Protein AF-A0A432KAU5-F1 (afdb_monomer_lite)

Radius of gyration: 16.84 Å; chains: 1; bounding box: 46×28×42 Å

Structure (mmCIF, N/CA/C/O backbone):
data_AF-A0A432KAU5-F1
#
_entry.id   AF-A0A432KAU5-F1
#
loop_
_atom_site.group_PDB
_atom_site.id
_atom_site.type_symbol
_atom_site.label_atom_id
_atom_site.label_alt_id
_atom_site.label_comp_id
_atom_site.label_asym_id
_atom_site.label_entity_id
_atom_site.label_seq_id
_atom_site.pdbx_PDB_ins_code
_atom_site.Cartn_x
_atom_site.Cartn_y
_atom_site.Cartn_z
_atom_site.occupancy
_atom_site.B_iso_or_equiv
_atom_site.auth_seq_id
_atom_site.auth_comp_id
_atom_site.auth_asym_id
_atom_site.auth_atom_id
_atom_site.pdbx_PDB_model_num
ATOM 1 N N . GLY A 1 1 ? 4.162 1.514 -12.758 1.00 48.34 1 GLY A N 1
ATOM 2 C CA . GLY A 1 1 ? 5.444 0.801 -12.597 1.00 48.34 1 GLY A CA 1
ATOM 3 C C . GLY A 1 1 ? 6.076 1.214 -11.274 1.00 48.34 1 GLY A C 1
ATOM 4 O O . GLY A 1 1 ? 5.628 2.191 -10.714 1.00 48.34 1 GLY A O 1
ATOM 5 N N . ILE A 1 2 ? 7.067 0.547 -10.677 1.00 51.31 2 ILE A N 1
ATOM 6 C CA . ILE A 1 2 ? 8.335 0.307 -11.366 1.00 51.31 2 ILE A CA 1
ATOM 7 C C . ILE A 1 2 ? 8.213 -0.719 -12.474 1.00 51.31 2 ILE A C 1
ATOM 9 O O . ILE A 1 2 ? 7.961 -1.903 -12.286 1.00 51.31 2 ILE A O 1
ATOM 13 N N . ALA A 1 3 ? 8.259 -0.162 -13.664 1.00 55.03 3 ALA A N 1
ATOM 14 C CA . ALA A 1 3 ? 8.194 -0.870 -14.905 1.00 55.03 3 ALA A CA 1
ATOM 15 C C . ALA A 1 3 ? 9.624 -1.302 -15.174 1.00 55.03 3 ALA A C 1
ATOM 17 O O . ALA A 1 3 ? 10.434 -0.495 -15.622 1.00 55.03 3 ALA A O 1
ATOM 18 N N . PHE A 1 4 ? 9.975 -2.535 -14.831 1.00 66.75 4 PHE A N 1
ATOM 19 C CA . PHE A 1 4 ? 11.165 -3.069 -15.460 1.00 66.75 4 PHE A CA 1
ATOM 20 C C . PHE A 1 4 ? 10.850 -3.190 -16.954 1.00 66.75 4 PHE A C 1
ATOM 22 O O . PHE A 1 4 ? 9.992 -3.979 -17.346 1.00 66.75 4 PHE A O 1
ATOM 29 N N . ALA A 1 5 ? 11.498 -2.354 -17.757 1.00 76.19 5 ALA A N 1
ATOM 30 C CA . ALA A 1 5 ? 11.432 -2.398 -19.205 1.00 76.19 5 ALA A CA 1
ATOM 31 C C . ALA A 1 5 ? 12.792 -2.892 -19.721 1.00 76.19 5 ALA A C 1
ATOM 33 O O . ALA A 1 5 ? 13.823 -2.337 -19.328 1.00 76.19 5 ALA A O 1
ATOM 34 N N . PRO A 1 6 ? 12.827 -3.933 -20.565 1.00 77.19 6 PRO A N 1
ATOM 35 C CA . PRO A 1 6 ? 14.064 -4.387 -21.187 1.00 77.19 6 PRO A CA 1
ATOM 36 C C . PRO A 1 6 ? 14.605 -3.300 -22.125 1.00 77.19 6 PRO A C 1
ATOM 38 O O . PRO A 1 6 ? 13.837 -2.510 -22.672 1.00 77.19 6 PRO A O 1
ATOM 41 N N . GLY A 1 7 ? 15.917 -3.264 -22.351 1.00 79.00 7 GLY A N 1
ATOM 42 C CA . GLY A 1 7 ? 16.472 -2.307 -23.317 1.00 79.00 7 GLY A CA 1
ATOM 43 C C . GLY A 1 7 ? 17.990 -2.276 -23.441 1.00 79.00 7 GLY A C 1
ATOM 44 O O . GLY A 1 7 ? 18.495 -1.802 -24.451 1.00 79.00 7 GLY A O 1
ATOM 45 N N . LEU A 1 8 ? 18.721 -2.792 -22.451 1.00 78.44 8 LEU A N 1
ATOM 46 C CA . LEU A 1 8 ? 20.178 -2.876 -22.503 1.00 78.44 8 LEU A CA 1
ATOM 47 C C . LEU A 1 8 ? 20.618 -4.279 -22.892 1.00 78.44 8 LEU A C 1
ATOM 49 O O . LEU A 1 8 ? 20.239 -5.250 -22.237 1.00 78.44 8 LEU A O 1
ATOM 53 N N . ASP A 1 9 ? 21.457 -4.355 -23.920 1.00 87.06 9 ASP A N 1
ATOM 54 C CA . ASP A 1 9 ? 22.217 -5.561 -24.204 1.00 87.06 9 ASP A CA 1
ATOM 55 C C . ASP A 1 9 ? 23.433 -5.588 -23.271 1.00 87.06 9 ASP A C 1
ATOM 57 O O . ASP A 1 9 ? 24.240 -4.653 -23.241 1.00 87.06 9 ASP A O 1
ATOM 61 N N . LEU A 1 10 ? 23.505 -6.609 -22.420 1.00 91.44 10 LEU A N 1
ATOM 62 C CA . LEU A 1 10 ? 24.472 -6.678 -21.329 1.00 91.44 10 LEU A CA 1
ATOM 63 C C . LEU A 1 10 ? 25.550 -7.716 -21.666 1.00 91.44 10 LEU A C 1
ATOM 65 O O . LEU A 1 10 ? 25.256 -8.912 -21.637 1.00 91.44 10 LEU A O 1
ATOM 69 N N . PRO A 1 11 ? 26.808 -7.306 -21.927 1.00 87.62 11 PRO A N 1
ATOM 70 C CA . PRO A 1 11 ? 27.882 -8.248 -22.248 1.00 87.62 11 PRO A CA 1
ATOM 71 C C . PRO A 1 11 ? 28.275 -9.117 -21.045 1.00 87.62 11 PRO A C 1
ATOM 73 O O . PRO A 1 11 ? 28.795 -10.218 -21.218 1.00 87.62 11 PRO A O 1
ATOM 76 N N . THR A 1 12 ? 28.010 -8.647 -19.821 1.00 91.50 12 THR A N 1
ATOM 77 C CA . THR A 1 12 ? 28.086 -9.436 -18.588 1.00 91.50 12 THR A CA 1
ATOM 78 C C . THR A 1 12 ? 26.966 -9.042 -17.614 1.00 91.50 12 THR A C 1
ATOM 80 O O . THR A 1 12 ? 26.468 -7.914 -17.666 1.00 91.50 12 THR A O 1
ATOM 83 N N . PRO A 1 13 ? 26.543 -9.945 -16.707 1.00 91.75 13 PRO A N 1
ATOM 84 C CA . PRO A 1 13 ? 25.450 -9.660 -15.778 1.00 91.75 13 PRO A CA 1
ATOM 85 C C . PRO A 1 13 ? 25.785 -8.602 -14.717 1.00 91.75 13 PRO A C 1
ATOM 87 O O . PRO A 1 13 ? 26.869 -8.607 -14.131 1.00 91.75 13 PRO A O 1
ATOM 90 N N . VAL A 1 14 ? 24.794 -7.770 -14.383 1.00 90.25 14 VAL A N 1
ATOM 91 C CA . VAL A 1 14 ? 24.843 -6.812 -13.265 1.00 90.25 14 VAL A CA 1
ATOM 92 C C . VAL A 1 14 ? 24.210 -7.426 -12.012 1.00 90.25 14 VAL A C 1
ATOM 94 O O . VAL A 1 14 ? 23.173 -8.085 -12.089 1.00 90.25 14 VAL A O 1
ATOM 97 N N . ARG A 1 15 ? 24.817 -7.197 -10.838 1.00 92.75 15 ARG A N 1
ATOM 98 C CA . ARG A 1 15 ? 24.302 -7.659 -9.540 1.00 92.75 15 ARG A CA 1
ATOM 99 C C . ARG A 1 15 ? 23.803 -6.492 -8.691 1.00 92.75 15 ARG A C 1
ATOM 101 O O . ARG A 1 15 ? 24.565 -5.586 -8.376 1.00 92.75 15 ARG A O 1
ATOM 108 N N . TYR A 1 16 ? 22.562 -6.606 -8.230 1.00 86.44 16 TYR A N 1
ATOM 109 C CA . TYR A 1 16 ? 21.962 -5.734 -7.221 1.00 86.44 16 TYR A CA 1
ATOM 110 C C . TYR A 1 16 ? 21.884 -6.469 -5.877 1.00 86.44 16 TYR A C 1
ATOM 112 O O . TYR A 1 16 ? 21.707 -7.690 -5.842 1.00 86.44 16 TYR A O 1
ATOM 120 N N . ARG A 1 17 ? 22.008 -5.745 -4.762 1.00 86.00 17 ARG A N 1
ATOM 121 C CA . ARG A 1 17 ? 21.773 -6.267 -3.409 1.00 86.00 17 ARG A CA 1
ATOM 122 C C . ARG A 1 17 ? 20.865 -5.306 -2.658 1.00 86.00 17 ARG A C 1
ATOM 124 O O . ARG A 1 17 ? 21.113 -4.108 -2.661 1.00 86.00 17 ARG A O 1
ATOM 131 N N . PHE A 1 18 ? 19.854 -5.863 -2.010 1.00 79.00 18 PHE A N 1
ATOM 132 C CA . PHE A 1 18 ? 18.965 -5.161 -1.098 1.00 79.00 18 PHE A CA 1
ATOM 133 C C . PHE A 1 18 ? 19.270 -5.651 0.318 1.00 79.00 18 PHE A C 1
ATOM 135 O O . PHE A 1 18 ? 19.391 -6.858 0.526 1.00 79.00 18 PHE A O 1
ATOM 142 N N . ASP A 1 19 ? 19.409 -4.728 1.261 1.00 76.38 19 ASP A N 1
ATOM 143 C CA . ASP A 1 19 ? 19.504 -5.000 2.695 1.00 76.38 19 ASP A CA 1
ATOM 144 C C . ASP A 1 19 ? 18.437 -4.136 3.372 1.00 76.38 19 ASP A C 1
ATOM 146 O O . ASP A 1 19 ? 18.496 -2.909 3.305 1.00 76.38 19 ASP A O 1
ATOM 150 N N . VAL A 1 20 ? 17.384 -4.773 3.881 1.00 71.81 20 VAL A N 1
ATOM 151 C CA . VAL A 1 20 ? 16.155 -4.104 4.324 1.00 71.81 20 VAL A CA 1
ATOM 152 C C . VAL A 1 20 ? 15.855 -4.549 5.749 1.00 71.81 20 VAL A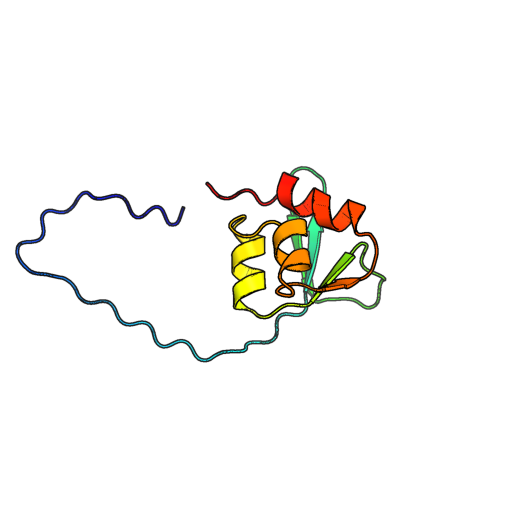 C 1
ATOM 154 O O . VAL A 1 20 ? 15.405 -5.672 5.969 1.00 71.81 20 VAL A O 1
ATOM 157 N N . SER A 1 21 ? 16.082 -3.670 6.724 1.00 61.38 21 SER A N 1
ATOM 158 C CA . SER A 1 21 ? 15.753 -3.904 8.132 1.00 61.38 21 SER A CA 1
ATOM 159 C C . SER A 1 21 ? 14.344 -3.385 8.453 1.00 61.38 21 SER A C 1
ATOM 161 O O . SER A 1 21 ? 14.103 -2.187 8.572 1.00 61.38 21 SER A O 1
ATOM 163 N N . SER A 1 22 ? 13.394 -4.317 8.566 1.00 62.06 22 SER A N 1
ATOM 164 C CA . SER A 1 22 ? 11.985 -4.087 8.935 1.00 62.06 22 SER A CA 1
ATOM 165 C C . SER A 1 22 ? 11.681 -4.616 10.352 1.00 62.06 22 SER A C 1
ATOM 167 O O . SER A 1 22 ? 12.391 -5.533 10.779 1.00 62.06 22 SER A O 1
ATOM 169 N N . PRO A 1 23 ? 10.609 -4.149 11.035 1.00 70.94 23 PRO A N 1
ATOM 170 C CA . PRO A 1 23 ? 9.597 -3.200 10.558 1.00 70.94 23 PRO A CA 1
ATOM 171 C C . PRO A 1 23 ? 9.843 -1.760 11.029 1.00 70.94 23 PRO A C 1
ATOM 173 O O . PRO A 1 23 ? 10.059 -1.508 12.212 1.00 70.94 23 PRO A O 1
ATOM 176 N N . VAL A 1 24 ? 9.725 -0.807 10.099 1.00 74.69 24 VAL A N 1
ATOM 177 C CA . VAL A 1 24 ? 9.450 0.596 10.438 1.00 74.69 24 VAL A CA 1
ATOM 178 C C . VAL A 1 24 ? 7.944 0.698 10.653 1.00 74.69 24 VAL A C 1
ATOM 180 O O . VAL A 1 24 ? 7.170 0.361 9.753 1.00 74.69 24 VAL A O 1
ATOM 183 N N . ALA A 1 25 ? 7.530 1.104 11.852 1.00 78.25 25 ALA A N 1
ATOM 184 C CA . ALA A 1 25 ? 6.125 1.351 12.139 1.00 78.25 25 ALA A CA 1
ATOM 185 C C . ALA A 1 25 ? 5.646 2.549 11.310 1.00 78.25 25 ALA A C 1
ATOM 187 O O . ALA A 1 25 ? 6.251 3.619 11.361 1.00 78.25 25 ALA A O 1
ATOM 188 N N . VAL A 1 26 ? 4.569 2.348 10.553 1.00 81.88 26 VAL A N 1
ATOM 189 C CA . VAL A 1 26 ? 3.872 3.405 9.817 1.00 81.88 26 VAL A CA 1
ATOM 190 C C . VAL A 1 26 ? 2.549 3.634 10.534 1.00 81.88 26 VAL A C 1
ATOM 192 O O . VAL A 1 26 ? 1.786 2.691 10.737 1.00 81.88 26 VAL A O 1
ATOM 195 N N . CYS A 1 27 ? 2.324 4.868 10.968 1.00 86.81 27 CYS A N 1
ATOM 196 C CA . CYS A 1 27 ? 1.100 5.311 11.622 1.00 86.81 27 CYS A CA 1
ATOM 197 C C . CYS A 1 27 ? 0.800 6.709 11.089 1.00 86.81 27 CYS A C 1
ATOM 199 O O . CYS A 1 27 ? 1.384 7.696 11.541 1.00 86.81 27 CYS A O 1
ATOM 201 N N . GLU A 1 28 ? -0.017 6.753 10.050 1.00 90.62 28 GLU A N 1
ATOM 202 C CA . GLU A 1 28 ? -0.337 7.960 9.304 1.00 90.62 28 GLU A CA 1
ATOM 203 C C . GLU A 1 28 ? -1.792 7.915 8.849 1.00 90.62 28 GLU A C 1
ATOM 205 O O . GLU A 1 28 ? -2.346 6.833 8.631 1.00 90.62 28 GLU A O 1
ATOM 210 N N . ASP A 1 29 ? -2.373 9.093 8.664 1.00 93.88 29 ASP A N 1
ATOM 211 C CA . ASP A 1 29 ? -3.695 9.235 8.075 1.00 93.88 29 ASP A CA 1
ATOM 212 C C . ASP A 1 29 ? -3.528 9.567 6.594 1.00 93.88 29 ASP A C 1
ATOM 214 O O . ASP A 1 29 ? -2.795 10.485 6.215 1.00 93.88 29 ASP A O 1
ATOM 218 N N . LEU A 1 30 ? -4.209 8.802 5.744 1.00 93.38 30 LEU A N 1
ATOM 219 C CA . LEU A 1 30 ? -4.255 9.036 4.309 1.00 93.38 30 LEU A CA 1
ATOM 220 C C . LEU A 1 30 ? -5.599 9.664 3.954 1.00 93.38 30 LEU A C 1
ATOM 222 O O . LEU A 1 30 ? -6.624 8.985 3.906 1.00 93.38 30 LEU A O 1
ATOM 226 N N . VAL A 1 31 ? -5.582 10.961 3.674 1.00 94.31 31 VAL A N 1
ATOM 227 C CA . VAL A 1 31 ? -6.782 11.721 3.327 1.00 94.31 31 VAL A CA 1
ATOM 228 C C . VAL A 1 31 ? -6.886 11.807 1.812 1.00 94.31 31 VAL A C 1
ATOM 2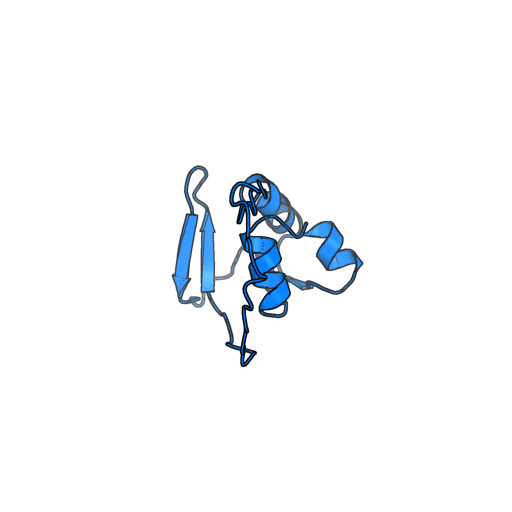30 O O . VAL A 1 31 ? -5.966 12.294 1.159 1.00 94.31 31 VAL A O 1
ATOM 233 N N . VAL A 1 32 ? -8.007 11.347 1.258 1.00 93.38 32 VAL A N 1
ATOM 234 C CA . VAL A 1 32 ? -8.330 11.430 -0.173 1.00 93.38 32 VAL A CA 1
ATOM 235 C C . VAL A 1 32 ? -9.456 12.444 -0.355 1.00 93.38 32 VAL A C 1
ATOM 237 O O . VAL A 1 32 ? -10.515 12.295 0.249 1.00 93.38 32 VAL A O 1
ATOM 240 N N . ASP A 1 33 ? -9.252 13.461 -1.190 1.00 90.69 33 ASP A N 1
ATOM 241 C CA . ASP A 1 33 ? -10.227 14.533 -1.458 1.00 90.69 33 ASP A CA 1
ATOM 242 C C . ASP A 1 33 ? -10.842 14.452 -2.867 1.00 90.69 33 ASP A C 1
ATOM 244 O O . ASP A 1 33 ? -11.414 15.409 -3.385 1.00 90.69 33 ASP A O 1
ATOM 248 N N . GLY A 1 34 ? -10.805 13.258 -3.459 1.00 83.44 34 GLY A N 1
ATOM 249 C CA . GLY A 1 34 ? -11.424 12.940 -4.741 1.00 83.44 34 GLY A CA 1
ATOM 250 C C . GLY A 1 34 ? -10.400 12.829 -5.860 1.00 83.44 34 GLY A C 1
ATOM 251 O O . GLY A 1 34 ? -10.245 11.738 -6.416 1.00 83.44 34 GLY A O 1
ATOM 252 N N . ASP A 1 35 ? -9.712 13.924 -6.187 1.00 86.38 35 ASP A N 1
ATOM 253 C CA . ASP A 1 35 ? -8.689 13.971 -7.238 1.00 86.38 35 ASP A CA 1
ATOM 254 C C . ASP A 1 35 ? -7.249 13.959 -6.703 1.00 86.38 35 ASP A C 1
ATOM 256 O O . ASP A 1 35 ? -6.331 13.614 -7.456 1.00 86.38 35 ASP A O 1
ATOM 260 N N . ALA A 1 36 ? -7.044 14.233 -5.413 1.00 89.25 36 ALA A N 1
ATOM 261 C CA . ALA A 1 36 ? -5.753 14.130 -4.757 1.00 89.25 36 ALA A CA 1
ATOM 262 C C . ALA A 1 36 ? -5.807 13.275 -3.479 1.00 89.25 36 ALA A C 1
ATOM 264 O O . ALA A 1 36 ? -6.840 12.770 -3.032 1.00 89.25 36 ALA A O 1
ATOM 265 N N . HIS A 1 37 ? -4.620 13.045 -2.923 1.00 93.19 37 HIS A N 1
ATOM 266 C CA . HIS A 1 37 ? -4.463 12.496 -1.589 1.00 93.19 37 HIS A CA 1
ATOM 267 C C . HIS A 1 37 ? -3.297 13.178 -0.883 1.00 93.19 37 HIS A C 1
ATOM 269 O O . HIS A 1 37 ? -2.353 13.652 -1.523 1.00 93.19 37 HIS A O 1
ATOM 275 N N . LYS A 1 38 ? -3.345 13.182 0.444 1.00 92.62 38 LYS A N 1
ATOM 276 C CA . LYS A 1 38 ? -2.265 13.635 1.315 1.00 92.62 38 LYS A CA 1
ATOM 277 C C . LYS A 1 38 ? -2.077 12.646 2.455 1.00 92.62 38 LYS A C 1
ATOM 279 O O . LYS A 1 38 ? -3.041 12.058 2.939 1.00 92.62 38 LYS A O 1
ATOM 284 N N . THR A 1 39 ? -0.831 12.493 2.874 1.00 91.88 39 THR A N 1
ATOM 285 C CA . THR A 1 39 ? -0.473 11.735 4.068 1.00 91.88 39 THR A CA 1
ATOM 286 C C . THR A 1 39 ? -0.154 12.715 5.183 1.00 91.88 39 THR A C 1
ATOM 288 O O . THR A 1 39 ? 0.644 13.636 4.993 1.00 91.88 39 THR A O 1
ATOM 291 N N . GLU A 1 40 ? -0.763 12.512 6.341 1.00 91.44 40 GLU A N 1
ATOM 292 C CA . GLU A 1 40 ? -0.579 13.336 7.530 1.00 91.44 40 GLU A CA 1
ATOM 293 C C . GLU A 1 40 ? -0.192 12.448 8.717 1.00 91.44 40 GLU A C 1
ATOM 295 O O . GLU A 1 40 ? -0.432 11.241 8.714 1.00 91.44 40 GLU A O 1
ATOM 300 N N . ALA A 1 41 ? 0.446 13.024 9.739 1.00 85.12 41 ALA A N 1
ATOM 301 C CA . ALA A 1 41 ? 0.672 12.283 10.977 1.00 85.12 41 ALA A CA 1
ATOM 302 C C . ALA A 1 41 ? -0.686 11.907 11.580 1.00 85.12 41 ALA A C 1
ATOM 304 O O . ALA A 1 41 ? -1.553 12.779 11.658 1.00 85.12 41 ALA A O 1
ATOM 305 N N . SER A 1 42 ? -0.848 10.649 12.012 1.00 80.62 42 SER A N 1
ATOM 306 C CA . SER A 1 42 ? -2.123 10.215 12.584 1.00 80.62 42 SER A CA 1
ATOM 307 C C . SER A 1 42 ? -2.542 11.123 13.727 1.00 80.62 42 SER A C 1
ATOM 309 O O . SER A 1 42 ? -1.745 11.412 14.629 1.00 80.62 42 SER A O 1
ATOM 311 N N . ASN A 1 43 ? -3.785 11.582 13.674 1.00 78.69 43 ASN A N 1
ATOM 312 C CA . ASN A 1 43 ? -4.358 12.412 14.719 1.00 78.69 43 ASN A CA 1
ATOM 313 C C . ASN A 1 43 ? -5.238 11.553 15.658 1.00 78.69 43 ASN A C 1
ATOM 315 O O . ASN A 1 43 ? -5.151 10.326 15.670 1.00 78.69 43 ASN A O 1
ATOM 319 N N . THR A 1 44 ? -6.007 12.189 16.544 1.00 78.25 44 THR A N 1
ATOM 320 C CA . THR A 1 44 ? -6.911 11.489 17.479 1.00 78.25 44 THR A CA 1
ATOM 321 C C . THR A 1 44 ? -8.355 11.405 16.981 1.00 78.25 44 THR A C 1
ATOM 323 O O . THR A 1 44 ? -9.227 11.002 17.747 1.00 78.25 44 THR A O 1
ATOM 326 N N . GLU A 1 45 ? -8.633 11.874 15.768 1.00 82.88 45 GLU A N 1
ATOM 327 C CA . GLU A 1 45 ? -9.953 11.798 15.146 1.00 82.88 45 GLU A CA 1
ATOM 328 C C . GLU A 1 45 ? -10.207 10.377 14.629 1.00 82.88 45 GLU A C 1
ATOM 330 O O . GLU A 1 45 ? -9.284 9.634 14.291 1.00 82.88 45 GLU A O 1
ATOM 335 N N . ASP A 1 46 ? -11.479 9.981 14.595 1.00 84.88 46 ASP A N 1
ATOM 336 C CA . ASP A 1 46 ? -11.858 8.662 14.100 1.00 84.88 46 ASP A CA 1
ATOM 337 C C . ASP A 1 46 ? -11.682 8.607 12.576 1.00 84.88 46 ASP A C 1
ATOM 339 O O . ASP A 1 46 ? -12.353 9.325 11.832 1.00 84.88 46 ASP A O 1
ATOM 343 N N . ALA A 1 47 ? -10.804 7.722 12.102 1.00 92.44 47 ALA A N 1
ATOM 344 C CA . ALA A 1 47 ? -10.661 7.440 10.678 1.00 92.44 47 ALA A CA 1
ATOM 345 C C . ALA A 1 47 ? -11.896 6.699 10.128 1.00 92.44 47 ALA A C 1
ATOM 347 O O . ALA A 1 47 ? -12.435 5.795 10.773 1.00 92.44 47 ALA A O 1
ATOM 348 N N . ASP A 1 48 ? -12.297 7.006 8.888 1.00 94.62 48 ASP A N 1
ATOM 349 C CA . ASP A 1 48 ? -13.390 6.302 8.191 1.00 94.62 48 ASP A CA 1
ATOM 350 C C . ASP A 1 48 ? -13.129 4.789 8.059 1.00 94.62 48 ASP A C 1
ATOM 352 O O . ASP A 1 48 ? -14.058 3.973 8.100 1.00 94.62 48 ASP A O 1
ATOM 356 N N . ALA A 1 49 ? -11.860 4.410 7.887 1.00 95.81 49 ALA A N 1
ATOM 357 C CA . ALA A 1 49 ? -11.391 3.034 7.924 1.00 95.81 49 ALA A CA 1
ATOM 358 C C . ALA A 1 49 ? -9.922 2.969 8.365 1.00 95.81 49 ALA A C 1
ATOM 360 O O . ALA A 1 49 ? -9.076 3.687 7.833 1.00 95.81 49 ALA A O 1
ATOM 361 N N . THR A 1 50 ? -9.606 2.045 9.272 1.00 96.06 50 THR A N 1
ATOM 362 C CA . THR A 1 50 ? -8.234 1.807 9.742 1.00 96.06 50 THR A CA 1
ATOM 363 C C . THR A 1 50 ? -7.710 0.491 9.187 1.00 96.06 50 THR A C 1
ATOM 365 O O . THR A 1 50 ? -8.256 -0.581 9.460 1.00 96.06 50 THR A O 1
ATOM 368 N N . PHE A 1 51 ? -6.612 0.566 8.435 1.00 96.00 51 PHE A N 1
ATOM 369 C CA . PHE A 1 51 ? -5.939 -0.576 7.824 1.00 96.00 51 PHE A CA 1
ATOM 370 C C . PHE A 1 51 ? -4.814 -1.075 8.735 1.00 96.00 51 PHE A C 1
ATOM 372 O O . PHE A 1 51 ? -3.776 -0.432 8.860 1.00 96.00 51 PHE A O 1
ATOM 379 N N . ARG A 1 52 ? -4.978 -2.251 9.347 1.00 95.19 52 ARG A N 1
ATOM 380 C CA . ARG A 1 52 ? -3.918 -2.889 10.144 1.00 95.19 52 ARG A CA 1
ATOM 381 C C . ARG A 1 52 ? -3.250 -3.998 9.342 1.00 95.19 52 ARG A C 1
ATOM 383 O O . ARG A 1 52 ? -3.870 -5.022 9.046 1.00 95.19 52 ARG A O 1
ATOM 390 N N . 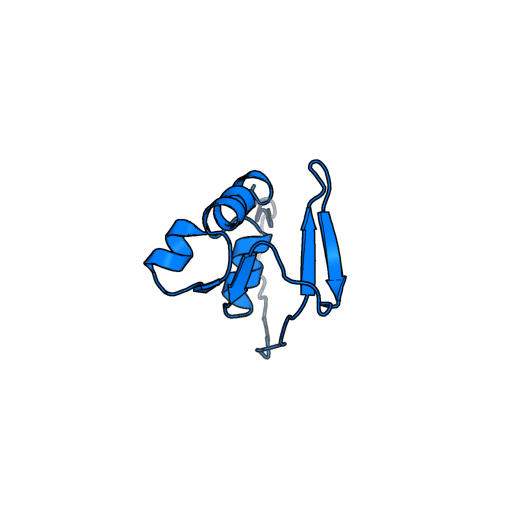CYS A 1 53 ? -1.984 -3.797 8.991 1.00 93.19 53 CYS A N 1
ATOM 391 C CA . CYS A 1 53 ? -1.174 -4.755 8.241 1.00 93.19 53 CYS A CA 1
ATOM 392 C C . CYS A 1 53 ? 0.329 -4.523 8.481 1.00 93.19 53 CYS A C 1
ATOM 394 O O . CYS A 1 53 ? 0.718 -3.561 9.140 1.00 93.19 53 CYS A O 1
ATOM 396 N N . ASP A 1 54 ? 1.180 -5.418 7.975 1.00 91.12 54 ASP A N 1
ATOM 397 C CA . ASP A 1 54 ? 2.628 -5.198 7.965 1.00 91.12 54 ASP A CA 1
ATOM 398 C C . ASP A 1 54 ? 3.049 -4.147 6.917 1.00 91.12 54 ASP A C 1
ATOM 400 O O . ASP A 1 54 ? 2.311 -3.843 5.975 1.00 91.12 54 ASP A O 1
ATOM 404 N N . THR A 1 55 ? 4.270 -3.617 7.051 1.00 89.00 55 THR A N 1
ATOM 405 C CA . THR A 1 55 ? 4.831 -2.605 6.137 1.00 89.00 55 THR A CA 1
ATOM 406 C C . THR A 1 55 ? 4.812 -3.060 4.670 1.00 89.00 55 THR A C 1
ATOM 408 O O . THR A 1 55 ? 4.643 -2.243 3.768 1.00 89.00 55 THR A O 1
ATOM 411 N N . GLY A 1 56 ? 4.967 -4.360 4.400 1.00 89.50 56 GLY A N 1
ATOM 412 C CA . GLY A 1 56 ? 4.946 -4.904 3.044 1.00 89.50 56 GLY A CA 1
ATOM 413 C C . GLY A 1 56 ? 3.555 -4.831 2.416 1.00 89.50 56 GLY A C 1
ATOM 414 O O . GLY A 1 56 ? 3.412 -4.360 1.288 1.00 89.50 56 GLY A O 1
ATOM 415 N N . ASN A 1 57 ? 2.522 -5.249 3.146 1.00 92.50 57 ASN A N 1
ATOM 416 C CA . ASN A 1 57 ? 1.134 -5.166 2.695 1.00 92.50 57 ASN A CA 1
ATOM 417 C C . ASN A 1 57 ? 0.676 -3.710 2.548 1.00 92.50 57 ASN A C 1
ATOM 419 O O . ASN A 1 57 ? -0.005 -3.408 1.569 1.00 92.50 57 ASN A O 1
ATOM 423 N N . TYR A 1 58 ? 1.116 -2.810 3.434 1.00 91.94 58 TYR A N 1
ATOM 424 C CA . TYR A 1 58 ? 0.916 -1.366 3.282 1.00 91.94 58 TYR A CA 1
ATOM 425 C C . TYR A 1 58 ? 1.482 -0.859 1.945 1.00 91.94 58 TYR A C 1
ATOM 427 O O . TYR A 1 58 ? 0.750 -0.272 1.149 1.00 91.94 58 TYR A O 1
ATOM 435 N N . LEU A 1 59 ? 2.747 -1.167 1.624 1.00 90.38 59 LEU A N 1
ATOM 436 C CA . LEU A 1 59 ? 3.350 -0.759 0.348 1.00 90.38 59 LEU A CA 1
ATOM 437 C C . LEU A 1 59 ? 2.590 -1.345 -0.849 1.00 90.38 59 LEU A C 1
ATOM 439 O O . LEU A 1 59 ? 2.355 -0.659 -1.844 1.00 90.38 59 LEU A O 1
ATOM 443 N N . LEU A 1 60 ? 2.181 -2.614 -0.777 1.00 92.44 60 LEU A N 1
ATOM 444 C CA . LEU A 1 60 ? 1.417 -3.234 -1.856 1.00 92.44 60 LEU A CA 1
ATOM 445 C C . LEU A 1 60 ? 0.047 -2.570 -2.058 1.00 92.44 60 LEU A C 1
ATOM 447 O O . LEU A 1 60 ? -0.362 -2.422 -3.210 1.00 92.44 60 LEU A O 1
ATOM 451 N N . LEU A 1 61 ? -0.637 -2.160 -0.985 1.00 93.12 61 LEU A N 1
ATOM 452 C CA . LEU A 1 61 ? -1.886 -1.395 -1.057 1.00 93.12 61 LEU A CA 1
ATOM 453 C C . LEU A 1 61 ? -1.647 -0.033 -1.714 1.00 93.12 61 LEU A C 1
ATOM 455 O O . LEU A 1 61 ? -2.263 0.255 -2.736 1.00 93.12 61 LEU A O 1
ATOM 459 N N . MET A 1 62 ? -0.691 0.749 -1.205 1.00 91.62 62 MET A N 1
ATOM 460 C CA . MET A 1 62 ? -0.380 2.094 -1.711 1.00 91.62 62 MET A CA 1
ATOM 461 C C . MET A 1 62 ? 0.048 2.103 -3.183 1.00 91.62 62 MET A C 1
ATOM 463 O O . MET A 1 62 ? -0.243 3.042 -3.916 1.00 91.62 62 MET A O 1
ATOM 467 N N . PHE A 1 63 ? 0.699 1.042 -3.664 1.00 91.25 63 PHE A N 1
ATOM 468 C CA . PHE A 1 63 ? 1.045 0.910 -5.082 1.00 91.25 63 PHE A CA 1
ATOM 469 C C . PHE A 1 63 ? -0.030 0.209 -5.929 1.00 91.25 63 PHE A C 1
ATOM 471 O O . PHE A 1 63 ? 0.243 -0.159 -7.076 1.00 91.25 63 PHE A O 1
ATOM 478 N N . GLY A 1 64 ? -1.223 -0.023 -5.375 1.00 92.06 64 GLY A N 1
ATOM 479 C CA . GLY A 1 64 ? -2.355 -0.648 -6.058 1.00 92.06 64 GLY A CA 1
ATOM 480 C C . GLY A 1 64 ? -2.098 -2.084 -6.522 1.00 92.06 64 GLY A C 1
ATOM 481 O O . GLY A 1 64 ? -2.705 -2.556 -7.484 1.00 92.06 64 GLY A O 1
ATOM 482 N N . ARG A 1 65 ? -1.173 -2.785 -5.856 1.00 92.50 65 ARG A N 1
ATOM 483 C CA . ARG A 1 65 ? -0.784 -4.183 -6.117 1.00 92.50 65 ARG A CA 1
ATOM 484 C C . ARG A 1 65 ? -1.458 -5.179 -5.174 1.00 92.50 65 ARG A C 1
ATOM 486 O O . ARG A 1 65 ? -1.303 -6.387 -5.354 1.00 92.50 65 ARG A O 1
ATOM 493 N N . LEU A 1 66 ? -2.206 -4.694 -4.187 1.00 94.38 66 LEU A N 1
ATOM 494 C CA . LEU A 1 66 ? -3.020 -5.498 -3.284 1.00 94.38 66 LEU A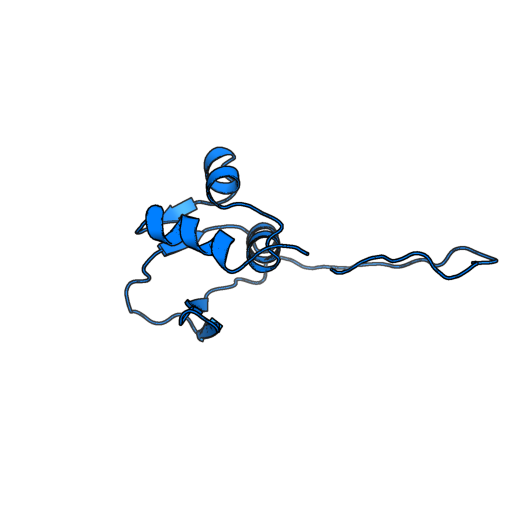 CA 1
ATOM 495 C C . LEU A 1 66 ? -4.438 -4.918 -3.218 1.00 94.38 66 LEU A C 1
ATOM 497 O O . LEU A 1 66 ? -4.618 -3.719 -3.040 1.00 94.38 66 LEU A O 1
ATOM 501 N N . GLN A 1 67 ? -5.438 -5.779 -3.407 1.00 95.44 67 GLN A N 1
ATOM 502 C CA . GLN A 1 67 ? -6.857 -5.421 -3.318 1.00 95.44 67 GLN A CA 1
ATOM 503 C C . GLN A 1 67 ? -7.357 -5.657 -1.892 1.00 95.44 67 GLN A C 1
ATOM 505 O O . GLN A 1 67 ? -6.996 -6.671 -1.287 1.00 95.44 67 GLN A O 1
ATOM 510 N N . VAL A 1 68 ? -8.187 -4.757 -1.374 1.00 96.38 68 VAL A N 1
ATOM 511 C CA . VAL A 1 68 ? -8.610 -4.723 0.029 1.00 96.38 68 VAL A CA 1
ATOM 512 C C . VAL A 1 68 ? -9.418 -5.960 0.402 1.00 96.38 68 VAL A C 1
ATOM 514 O O . VAL A 1 68 ? -9.032 -6.664 1.335 1.00 96.38 68 VAL A O 1
ATOM 517 N N . GLU A 1 69 ? -10.463 -6.323 -0.350 1.00 95.94 69 GLU A N 1
ATOM 518 C CA . GLU A 1 69 ? -11.260 -7.516 -0.024 1.00 95.94 69 GLU A CA 1
ATOM 519 C C . GLU A 1 69 ? -10.426 -8.791 -0.072 1.00 95.94 69 GLU A C 1
ATOM 521 O O . GLU A 1 69 ? -10.578 -9.684 0.763 1.00 95.94 69 GLU A O 1
ATOM 526 N N . ARG A 1 70 ? -9.504 -8.862 -1.036 1.00 95.25 70 ARG A N 1
ATOM 527 C CA . ARG A 1 70 ? -8.595 -9.995 -1.179 1.00 95.25 70 ARG A CA 1
ATOM 528 C C . ARG A 1 70 ? -7.638 -10.081 0.010 1.00 95.25 70 ARG A C 1
ATOM 530 O O . ARG A 1 70 ? -7.393 -11.172 0.516 1.00 95.25 70 ARG A O 1
ATOM 537 N N . ALA A 1 71 ? -7.087 -8.954 0.451 1.00 96.12 71 ALA A N 1
ATOM 538 C CA . ALA A 1 71 ? -6.175 -8.903 1.586 1.00 96.12 71 ALA A CA 1
ATOM 539 C C . ALA A 1 71 ? -6.866 -9.315 2.893 1.00 96.12 71 ALA A C 1
ATOM 541 O O . ALA A 1 71 ? -6.288 -10.092 3.654 1.00 96.12 71 ALA A O 1
ATOM 542 N N . VAL A 1 72 ? -8.108 -8.866 3.107 1.00 97.38 72 VAL A N 1
ATOM 543 C CA . VAL A 1 72 ? -8.929 -9.254 4.264 1.00 97.38 72 VAL A CA 1
ATOM 544 C C . VAL A 1 72 ? -9.246 -10.747 4.239 1.00 97.38 72 VAL A C 1
ATOM 546 O O . VAL A 1 72 ? -8.983 -11.446 5.215 1.00 97.38 72 VAL A O 1
ATOM 549 N N . ALA A 1 73 ? -9.733 -11.272 3.111 1.00 97.06 73 ALA A N 1
ATOM 550 C CA . ALA A 1 73 ? -10.091 -12.686 2.986 1.00 97.06 73 ALA A CA 1
ATOM 551 C C . ALA A 1 73 ? -8.909 -13.641 3.250 1.00 97.06 73 ALA A C 1
ATOM 553 O O . ALA A 1 73 ? -9.110 -14.752 3.734 1.00 97.06 73 ALA A O 1
ATOM 554 N N . TYR A 1 74 ? -7.677 -13.209 2.956 1.00 96.06 74 TYR A N 1
ATOM 555 C CA . TYR A 1 74 ? -6.456 -13.980 3.216 1.00 96.06 74 TYR A CA 1
ATOM 556 C C . TYR A 1 74 ? -5.757 -13.633 4.539 1.00 96.06 74 TYR A C 1
ATOM 558 O O . TYR A 1 74 ? -4.640 -14.097 4.765 1.00 96.06 74 TYR A O 1
ATOM 566 N N . GLY A 1 75 ? -6.371 -12.816 5.401 1.00 96.00 75 GLY A N 1
ATOM 567 C CA . GLY A 1 75 ? -5.815 -12.452 6.709 1.00 96.00 75 GLY A CA 1
ATOM 568 C C . GLY A 1 75 ? -4.541 -11.601 6.647 1.00 96.00 75 GLY A C 1
ATOM 569 O O . GLY A 1 75 ? -3.781 -11.562 7.609 1.00 96.00 75 GLY A O 1
ATOM 570 N N . ARG A 1 76 ? -4.279 -10.936 5.516 1.00 94.88 76 ARG A N 1
ATOM 571 C CA . ARG A 1 76 ? -3.122 -10.040 5.309 1.00 94.88 76 ARG A CA 1
ATOM 572 C C . ARG A 1 76 ? -3.376 -8.604 5.757 1.00 94.88 76 ARG A C 1
ATOM 574 O O . ARG A 1 76 ? -2.439 -7.821 5.907 1.00 94.88 76 ARG A O 1
ATOM 581 N N . LEU A 1 77 ? -4.647 -8.266 5.914 1.00 96.88 77 LEU A N 1
ATOM 582 C CA . LEU A 1 77 ? -5.137 -6.956 6.292 1.00 96.88 77 LEU A CA 1
ATOM 583 C C . LEU A 1 77 ? -6.329 -7.149 7.227 1.00 96.88 77 LEU A C 1
ATOM 585 O O . LEU A 1 77 ? -7.232 -7.921 6.915 1.00 96.88 77 LEU A O 1
ATOM 589 N N . SER A 1 78 ? -6.346 -6.426 8.340 1.00 97.44 78 SER A N 1
ATOM 590 C CA . SER A 1 78 ? -7.554 -6.216 9.134 1.00 97.44 78 SER A CA 1
ATOM 591 C C . SER A 1 78 ? -8.062 -4.803 8.887 1.00 97.44 78 SER A C 1
ATOM 593 O O . SER A 1 78 ? -7.263 -3.869 8.819 1.00 97.44 78 SER A O 1
ATOM 595 N N . VAL A 1 79 ? -9.377 -4.653 8.760 1.00 97.06 79 VAL A N 1
ATOM 596 C CA . VAL A 1 79 ? -10.039 -3.357 8.589 1.00 97.06 79 VAL A CA 1
ATOM 597 C C . VAL A 1 79 ? -10.935 -3.114 9.793 1.00 97.06 79 VAL A C 1
ATOM 599 O O . VAL A 1 79 ? -11.750 -3.965 10.144 1.00 97.06 79 VAL A O 1
ATOM 602 N N . GLU A 1 80 ? -10.778 -1.952 10.410 1.00 96.25 80 GLU A N 1
ATOM 603 C CA . GLU A 1 80 ? -11.718 -1.404 11.390 1.00 96.25 80 GLU A CA 1
ATOM 604 C C . GLU A 1 80 ? -12.453 -0.214 10.760 1.00 96.25 80 GLU A C 1
ATOM 606 O O . GLU A 1 80 ? -11.934 0.406 9.834 1.00 96.25 80 GLU A O 1
ATOM 611 N N . GLY A 1 81 ? -13.659 0.099 11.236 1.00 95.06 81 GLY A N 1
ATOM 612 C CA . GLY A 1 81 ? -14.499 1.142 10.638 1.00 95.06 81 GLY A CA 1
ATOM 613 C C . GLY A 1 81 ? -15.299 0.645 9.429 1.00 95.06 81 GLY A C 1
ATOM 614 O O . GLY A 1 81 ? -15.806 -0.482 9.419 1.00 95.06 81 GLY A O 1
ATOM 615 N N . SER A 1 82 ? -15.468 1.495 8.416 1.00 96.75 82 SER A N 1
ATOM 616 C CA . SER A 1 82 ? -16.325 1.208 7.265 1.00 96.75 82 SER A CA 1
ATOM 617 C C . SER A 1 82 ? -15.626 0.339 6.220 1.00 96.75 82 SER A C 1
ATOM 619 O O . SER A 1 82 ? -14.755 0.789 5.475 1.00 96.75 82 SER A O 1
ATOM 621 N N . MET A 1 83 ? -16.085 -0.909 6.083 1.00 95.38 83 MET A N 1
ATOM 622 C CA . MET A 1 83 ? -15.620 -1.794 5.012 1.00 95.38 83 MET A CA 1
ATOM 623 C C . MET A 1 83 ? -15.998 -1.268 3.619 1.00 95.38 83 MET A C 1
ATOM 625 O O . MET A 1 83 ? -15.298 -1.556 2.659 1.00 95.38 83 MET A O 1
ATOM 629 N N . GLU A 1 84 ? -17.084 -0.506 3.476 1.00 95.56 84 GLU A N 1
ATOM 630 C CA . GLU A 1 84 ? -17.445 0.116 2.195 1.00 95.56 84 GLU A CA 1
ATOM 631 C C . GLU A 1 84 ? -16.397 1.156 1.779 1.00 95.56 84 GLU A C 1
ATOM 633 O O . GLU A 1 84 ? -15.822 1.040 0.699 1.00 95.56 84 GLU A O 1
ATOM 638 N N . ARG A 1 85 ? -16.038 2.075 2.689 1.00 95.50 85 ARG A N 1
ATOM 639 C CA . ARG A 1 85 ? -14.968 3.063 2.459 1.00 95.50 85 ARG A CA 1
ATOM 640 C C . ARG A 1 85 ? -13.616 2.409 2.217 1.00 95.50 85 ARG A C 1
ATOM 642 O O . ARG A 1 85 ? -12.854 2.856 1.365 1.00 95.50 85 ARG A O 1
ATOM 649 N N . ALA A 1 86 ? -13.330 1.316 2.922 1.00 96.12 86 ALA A N 1
ATOM 650 C CA . ALA A 1 86 ? -12.094 0.580 2.715 1.00 96.12 86 ALA A CA 1
ATOM 651 C C . ALA A 1 86 ? -11.987 0.008 1.291 1.00 96.12 86 ALA A C 1
ATOM 653 O O 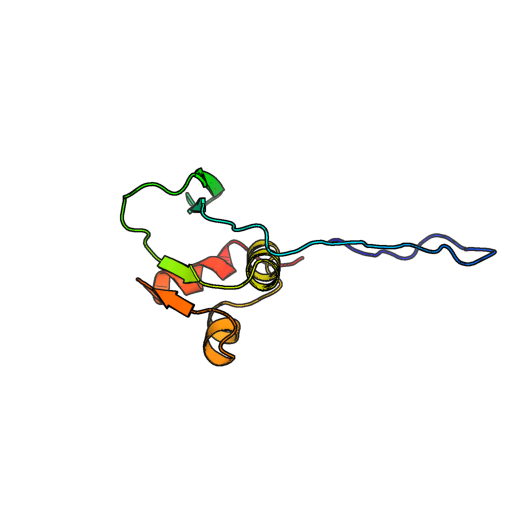. ALA A 1 86 ? -10.895 -0.030 0.736 1.00 96.12 86 ALA A O 1
ATOM 654 N N . LYS A 1 87 ? -13.098 -0.410 0.673 1.00 94.31 87 LYS A N 1
ATOM 655 C CA . LYS A 1 87 ? -13.104 -0.925 -0.707 1.00 94.31 87 LYS A CA 1
ATOM 656 C C . LYS A 1 87 ? -12.895 0.173 -1.742 1.00 94.31 87 LYS A C 1
ATOM 658 O O . LYS A 1 87 ? -12.193 -0.052 -2.730 1.00 94.31 87 LYS A O 1
ATOM 663 N N . ASP A 1 88 ? -13.436 1.365 -1.490 1.00 94.75 88 ASP A N 1
ATOM 664 C CA . ASP A 1 88 ? -13.242 2.529 -2.361 1.00 94.75 88 ASP A CA 1
ATOM 665 C C . ASP A 1 88 ? -11.754 2.870 -2.535 1.00 94.75 88 ASP A C 1
ATOM 667 O O . ASP A 1 88 ? -11.361 3.355 -3.593 1.00 94.75 88 ASP A O 1
ATOM 671 N N . PHE A 1 89 ? -10.897 2.524 -1.564 1.00 94.94 89 PHE A N 1
ATOM 672 C CA . PHE A 1 89 ? -9.441 2.692 -1.647 1.00 94.94 89 PHE A CA 1
ATOM 673 C C . PHE A 1 89 ? -8.855 2.221 -2.991 1.00 94.94 89 PHE A C 1
ATOM 675 O O . PHE A 1 89 ? -8.049 2.915 -3.618 1.00 94.94 89 PHE A O 1
ATOM 682 N N . ASN A 1 90 ? -9.293 1.060 -3.491 1.00 92.69 90 ASN A N 1
ATOM 683 C CA . ASN A 1 90 ? -8.795 0.504 -4.749 1.00 92.69 90 ASN A CA 1
ATOM 684 C C . ASN A 1 90 ? -9.306 1.235 -6.004 1.00 92.69 90 ASN A C 1
ATOM 686 O O . ASN A 1 90 ? -8.797 0.993 -7.102 1.00 92.69 90 ASN A O 1
ATOM 690 N N . ALA A 1 91 ? -10.272 2.149 -5.879 1.00 92.38 91 ALA A N 1
ATOM 691 C CA . ALA A 1 91 ? -10.678 3.037 -6.962 1.00 92.38 91 ALA A CA 1
ATOM 692 C C . ALA A 1 91 ? -9.627 4.128 -7.241 1.00 92.38 91 ALA A C 1
ATOM 694 O O . ALA A 1 91 ? -9.449 4.495 -8.408 1.00 92.38 91 ALA A O 1
ATOM 695 N N . TRP A 1 92 ? -8.915 4.595 -6.211 1.00 92.88 92 TRP A N 1
ATOM 696 C CA . TRP A 1 92 ? -7.862 5.610 -6.330 1.00 92.88 92 TRP A CA 1
ATOM 697 C C . TRP A 1 92 ? -6.473 4.988 -6.504 1.00 92.88 92 TRP A C 1
ATOM 699 O O . TRP A 1 92 ? -5.727 5.376 -7.403 1.00 92.88 92 TRP A O 1
ATOM 709 N N . PHE A 1 93 ? -6.140 3.967 -5.711 1.00 91.62 93 PHE A N 1
ATOM 710 C CA . PHE A 1 93 ? -4.823 3.324 -5.731 1.00 91.62 93 PHE A CA 1
ATOM 711 C C . PHE A 1 93 ? -4.836 2.087 -6.628 1.00 91.62 93 PHE A C 1
ATOM 713 O O . PHE A 1 93 ? -5.015 0.949 -6.187 1.00 91.62 93 PHE A O 1
ATOM 720 N N . LYS A 1 94 ? -4.651 2.331 -7.927 1.00 85.44 94 LYS A N 1
ATOM 721 C CA . LYS A 1 94 ? -4.600 1.310 -8.979 1.00 85.44 94 LYS A CA 1
ATOM 722 C C . LYS A 1 94 ? -3.159 1.139 -9.449 1.00 85.44 94 LYS A C 1
ATOM 724 O O . LYS A 1 94 ? -2.497 2.113 -9.800 1.00 85.44 94 LYS A O 1
ATOM 729 N N . GLY A 1 95 ? -2.658 -0.095 -9.441 1.00 77.50 95 GLY A N 1
ATOM 730 C CA . GLY A 1 95 ? -1.360 -0.400 -10.036 1.00 77.50 95 GLY A CA 1
ATOM 731 C C . GLY A 1 95 ? -1.384 -0.101 -11.539 1.00 77.50 95 GLY A C 1
ATOM 732 O O . GLY A 1 95 ? -2.420 -0.261 -12.181 1.00 77.50 95 GLY A O 1
ATOM 733 N N . PHE A 1 96 ? -0.253 0.347 -12.082 1.00 62.62 96 PHE A N 1
ATOM 734 C CA . PHE A 1 96 ? -0.061 0.502 -13.530 1.00 62.62 96 PHE A CA 1
ATOM 735 C C . PHE A 1 96 ? 0.222 -0.839 -14.201 1.00 62.62 96 PHE A C 1
ATOM 737 O O . PHE A 1 96 ? 0.995 -1.616 -13.585 1.00 62.62 96 PHE A O 1
#

Foldseek 3Di:
DVPPDDDDDDPDDDDDDDDDDDDDDDAWDWDDPPQDIDTGHDDPDDDQKDKDATPVVVVCLQQLNDQQVRCV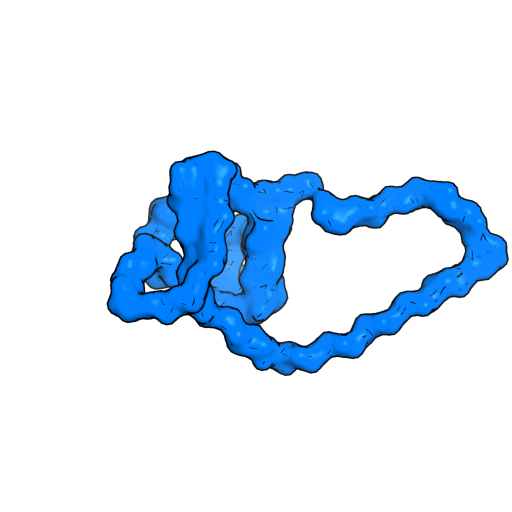VVVRIDMDHDPVVSRCSSVPRHHD

Sequence (96 aa):
GIAFAPGLDLPTPVRYRFDVSSPVAVCEDLVVDGDAHKTEASNTEDADATFRCDTGNYLLLMFGRLQVERAVAYGRLSVEGSMERAKDFNAWFKGF

Secondary structure (DSSP, 8-state):
----------SS----------PPP--EEEEE-SS-EEEEE--SSPPSEEEE--HHHHHHHHTT-S-HHHHHHTTS-EEEE-HHHHHHHHHH----

pLDDT: mean 87.62, std 10.59, range [48.34, 97.44]